Protein AF-A0A7S3RR92-F1 (afdb_monomer)

pLDDT: mean 84.5, std 15.04, range [37.88, 98.0]

Solvent-accessible surface area (backbone atoms only — not comparable to full-atom values): 9569 Å² total; per-residue (Å²): 112,43,73,60,52,32,57,50,54,68,70,67,70,62,83,61,43,82,46,79,40,76,13,36,37,54,65,56,12,38,68,83,24,87,91,43,34,74,70,9,68,51,25,40,49,51,52,23,51,37,72,53,46,38,34,27,42,37,37,27,38,14,56,34,54,55,24,48,44,58,60,69,51,47,51,51,36,53,48,51,37,45,77,70,68,27,52,74,45,77,43,75,42,66,87,46,46,68,59,36,62,72,70,30,67,92,51,60,70,84,35,47,63,36,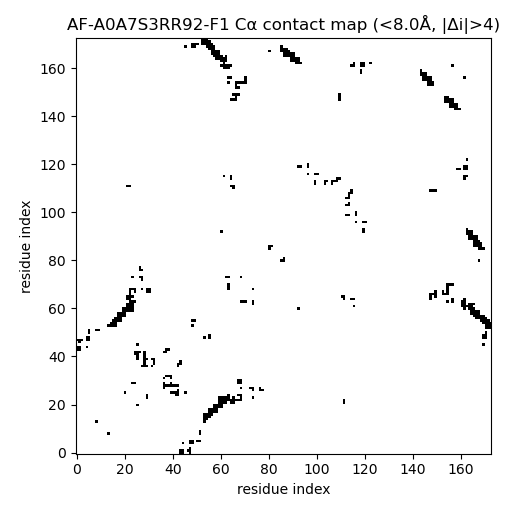47,31,42,52,30,41,54,61,71,68,48,75,83,73,77,82,74,92,72,86,81,90,83,75,86,76,76,54,91,62,46,41,79,36,74,40,98,93,33,79,26,70,35,51,38,76,38,27,33,26,24,41,35,30,56,60,29,69,106

Organism: Emiliania huxleyi (NCBI:txid2903)

Mean predicted aligned error: 7.35 Å

InterPro domains:
  IPR010581 Protein of unknown function DUF1152 [PF06626] (6-93)

Sequence (173 aa):
VFARVTSSLARLRVDAILAVDLGGDSLTGGVDFASDPECGRDRQVLHALRASRIPCTHLVLGPGCDGESAVGAMRAAVRHVDESGALLGVVPLAPLLEPLCRHSAPLAPNRTPNIIKSALERAAAPPEAADEGDGEGSGAARPDLCTINRHGNTAHVPWSWLTVALAIKLSDA

Foldseek 3Di:
DQVVLLVVVVVVPDQEEEAEAQACCLLQLFQPCPPDSCPRPSVSVLVSRLVSQRWYKYKYALHRLLVRDAPVSSVVSVVVLVVVVFFPDKAFCLVCLVVLVVPCVVPDCLDRSNLLNVLSVVVPDDPPPDDPDDDDDDDDPPPQWDWHDPPNGTYTHGSVSSRIMTIGTSYHD

Radius of gyration: 18.1 Å; Cα contacts (8 Å, |Δi|>4): 291; chains: 1; bounding box: 39×37×65 Å

Structure (mmCIF, N/CA/C/O backbone):
data_AF-A0A7S3RR92-F1
#
_entry.id   AF-A0A7S3RR92-F1
#
loop_
_atom_site.group_PDB
_atom_site.id
_atom_site.type_symbol
_atom_site.label_atom_id
_atom_site.label_alt_id
_atom_site.label_comp_id
_atom_site.label_asym_id
_atom_site.label_entity_id
_atom_site.label_seq_id
_atom_site.pdbx_PDB_ins_code
_atom_site.Cartn_x
_atom_site.Cartn_y
_atom_site.Cartn_z
_atom_site.occupancy
_atom_site.B_iso_or_equiv
_atom_site.auth_seq_id
_atom_site.auth_comp_id
_atom_site.auth_asym_id
_atom_site.auth_atom_id
_atom_site.pdbx_PDB_model_num
ATOM 1 N N . VAL A 1 1 ? -1.891 -15.588 17.416 1.00 61.81 1 VAL A N 1
ATOM 2 C CA . VAL A 1 1 ? -1.284 -14.241 17.252 1.00 61.81 1 VAL A CA 1
ATOM 3 C C . VAL A 1 1 ? -2.197 -13.157 17.809 1.00 61.81 1 VAL A C 1
ATOM 5 O O . VAL A 1 1 ? -1.792 -12.471 18.739 1.00 61.81 1 VAL A O 1
ATOM 8 N N . PHE A 1 2 ? -3.443 -13.102 17.336 1.00 65.88 2 PHE A N 1
ATOM 9 C CA . PHE A 1 2 ? -4.496 -12.159 17.731 1.00 65.88 2 PHE A CA 1
ATOM 10 C C . PHE A 1 2 ? -4.518 -11.750 19.220 1.00 65.88 2 PHE A C 1
ATOM 12 O O . PHE A 1 2 ? -4.173 -10.619 19.545 1.00 65.88 2 PHE A O 1
ATOM 19 N N . ALA A 1 3 ? -4.796 -12.681 20.143 1.00 68.62 3 ALA A N 1
ATOM 20 C CA . ALA A 1 3 ? -4.909 -12.371 21.576 1.00 68.62 3 ALA A CA 1
ATOM 21 C C . ALA A 1 3 ? -3.634 -11.757 22.193 1.00 68.62 3 ALA A C 1
ATOM 23 O O . ALA A 1 3 ? -3.712 -10.940 23.110 1.00 68.62 3 ALA A O 1
ATOM 24 N N . ARG A 1 4 ? -2.448 -12.124 21.683 1.00 72.69 4 ARG A N 1
ATOM 25 C CA . ARG A 1 4 ? -1.170 -11.582 22.168 1.00 72.69 4 ARG A CA 1
ATOM 26 C C . ARG A 1 4 ? -0.953 -10.148 21.689 1.00 72.69 4 ARG A C 1
ATOM 28 O O . ARG A 1 4 ? -0.525 -9.320 22.482 1.00 72.69 4 ARG A O 1
ATOM 35 N N . VAL A 1 5 ? 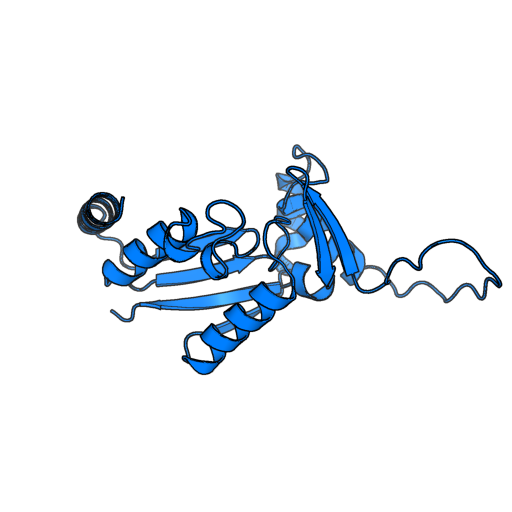-1.276 -9.850 20.428 1.00 75.88 5 VAL A N 1
ATOM 36 C CA . VAL A 1 5 ? -1.157 -8.494 19.863 1.00 75.88 5 VAL A CA 1
ATOM 37 C C . VAL A 1 5 ? -2.110 -7.539 20.578 1.00 75.88 5 VAL A C 1
ATOM 39 O O . VAL A 1 5 ? -1.665 -6.520 21.099 1.00 75.88 5 VAL A O 1
ATOM 42 N N . THR A 1 6 ? -3.386 -7.908 20.713 1.00 76.69 6 THR A N 1
ATOM 43 C CA . THR A 1 6 ? -4.386 -7.083 21.406 1.00 76.69 6 THR A CA 1
ATOM 44 C C . THR A 1 6 ? -4.005 -6.832 22.869 1.00 76.69 6 THR A C 1
ATOM 46 O O . THR A 1 6 ? -4.070 -5.696 23.336 1.00 76.69 6 THR A O 1
ATOM 49 N N . SER A 1 7 ? -3.525 -7.857 23.588 1.00 77.19 7 SER A N 1
ATOM 50 C CA . SER A 1 7 ? -3.062 -7.690 24.973 1.00 77.19 7 SER A CA 1
ATOM 51 C C . SER A 1 7 ? -1.840 -6.775 25.093 1.00 77.19 7 SER A C 1
ATOM 53 O O . SER A 1 7 ? -1.724 -6.074 26.098 1.00 77.19 7 SER A O 1
ATOM 55 N N . SER A 1 8 ? -0.915 -6.803 24.133 1.00 83.06 8 SER A N 1
ATOM 56 C CA . SER A 1 8 ? 0.252 -5.916 24.135 1.00 83.06 8 SER A CA 1
ATOM 57 C C . SER A 1 8 ? -0.150 -4.470 23.858 1.00 83.06 8 SER A C 1
ATOM 59 O O . SER A 1 8 ? 0.259 -3.579 24.597 1.00 83.06 8 SER A O 1
ATOM 61 N N . LEU A 1 9 ? -1.006 -4.238 22.859 1.00 81.94 9 LEU A N 1
ATOM 62 C CA . LEU A 1 9 ? -1.498 -2.900 22.513 1.00 81.94 9 LEU A CA 1
ATOM 63 C C . LEU A 1 9 ? -2.245 -2.243 23.680 1.00 81.94 9 LEU A C 1
ATOM 65 O O . LEU A 1 9 ? -1.974 -1.091 24.009 1.00 81.94 9 LEU A O 1
ATOM 69 N N . ALA A 1 10 ? -3.089 -3.004 24.385 1.00 80.44 10 ALA A N 1
ATOM 70 C CA . ALA A 1 10 ? -3.795 -2.519 25.572 1.00 80.44 10 ALA A CA 1
ATOM 71 C C . ALA A 1 10 ? -2.848 -2.024 26.685 1.00 80.44 10 ALA A C 1
ATOM 73 O O . ALA A 1 10 ? -3.195 -1.126 27.451 1.00 80.44 10 ALA A O 1
ATOM 74 N N . ARG A 1 11 ? -1.637 -2.588 26.784 1.00 86.50 11 ARG A N 1
ATOM 75 C CA . ARG A 1 11 ? -0.629 -2.173 27.775 1.00 86.50 11 ARG A CA 1
ATOM 76 C C . ARG A 1 11 ? 0.142 -0.928 27.359 1.00 86.50 11 ARG A C 1
ATOM 78 O O . ARG A 1 11 ? 0.585 -0.195 28.237 1.00 86.50 11 ARG A O 1
ATOM 85 N N . LEU A 1 12 ? 0.304 -0.701 26.056 1.00 85.75 12 LEU A N 1
ATOM 86 C CA . LEU A 1 12 ? 1.038 0.452 25.533 1.00 85.75 12 LEU A CA 1
ATOM 87 C C . LEU A 1 12 ? 0.270 1.766 25.705 1.00 85.75 12 LEU A C 1
ATOM 89 O O . LEU A 1 12 ? 0.907 2.813 25.729 1.00 85.75 12 LEU A O 1
ATOM 93 N N . ARG A 1 13 ? -1.063 1.709 25.868 1.00 84.44 13 ARG A N 1
ATOM 94 C CA . ARG A 1 13 ? -1.931 2.889 26.058 1.00 84.44 13 ARG A CA 1
ATOM 95 C C . ARG A 1 13 ? -1.702 3.960 24.984 1.00 84.44 13 ARG A C 1
ATOM 97 O O . ARG A 1 13 ? -1.569 5.136 25.296 1.00 84.44 13 ARG A O 1
ATOM 104 N N . VAL A 1 14 ? -1.603 3.527 23.731 1.00 88.25 14 VAL A N 1
ATOM 105 C CA . VAL A 1 14 ? -1.454 4.431 22.586 1.00 88.25 14 VAL A CA 1
ATOM 106 C C . VAL A 1 14 ? -2.808 5.005 22.182 1.00 88.25 14 VAL A C 1
ATOM 108 O O . VAL A 1 14 ? -3.813 4.296 22.219 1.00 88.25 14 VAL A O 1
ATOM 111 N N . ASP A 1 15 ? -2.818 6.269 21.765 1.00 90.69 15 ASP A N 1
ATOM 112 C CA . ASP A 1 15 ? -4.039 6.965 21.338 1.00 90.69 15 ASP A CA 1
ATOM 113 C C . ASP A 1 15 ? -4.464 6.594 19.910 1.00 90.69 15 ASP A C 1
ATOM 115 O O . ASP A 1 15 ? -5.642 6.662 19.568 1.00 90.69 15 ASP A O 1
ATOM 119 N N . ALA A 1 16 ? -3.505 6.205 19.065 1.00 92.31 16 ALA A N 1
ATOM 120 C CA . ALA A 1 16 ? -3.740 5.833 17.676 1.00 92.31 16 ALA A CA 1
ATOM 121 C C . ALA A 1 16 ? -2.645 4.898 17.145 1.00 92.31 16 ALA A C 1
ATOM 123 O O . ALA A 1 16 ? -1.520 4.871 17.652 1.00 92.31 16 ALA A O 1
ATOM 124 N N . ILE A 1 17 ? -2.969 4.155 16.085 1.00 92.75 17 ILE A N 1
ATOM 125 C CA . ILE A 1 17 ? -2.045 3.278 15.364 1.00 92.75 17 ILE A CA 1
ATOM 126 C C . ILE A 1 17 ? -2.021 3.672 13.889 1.00 92.75 17 ILE A C 1
ATOM 128 O O . ILE A 1 17 ? -3.058 3.696 13.224 1.00 92.75 17 ILE A O 1
ATOM 132 N N . LEU A 1 18 ? -0.817 3.901 13.365 1.00 94.25 18 LEU A N 1
ATOM 133 C CA . LEU A 1 18 ? -0.563 3.963 11.932 1.00 94.25 18 LEU A CA 1
ATOM 134 C C . LEU A 1 18 ? 0.087 2.648 11.494 1.00 94.25 18 LEU A C 1
ATOM 136 O O . LEU A 1 18 ? 1.254 2.402 11.795 1.00 94.25 18 LEU A O 1
ATOM 140 N N . ALA A 1 19 ? -0.675 1.797 10.814 1.00 94.50 19 ALA A N 1
ATOM 141 C CA . ALA A 1 19 ? -0.158 0.575 10.214 1.00 94.50 19 ALA A CA 1
ATOM 142 C C . ALA A 1 19 ? 0.329 0.883 8.796 1.00 94.50 19 ALA A C 1
ATOM 144 O O . ALA A 1 19 ? -0.399 1.501 8.023 1.00 94.50 19 ALA A O 1
ATOM 145 N N . VAL A 1 20 ? 1.549 0.472 8.459 1.00 94.19 20 VAL A N 1
ATOM 146 C CA . VAL A 1 20 ? 2.144 0.701 7.137 1.00 94.19 20 VAL A CA 1
ATOM 147 C C . VAL A 1 20 ? 2.448 -0.647 6.504 1.00 94.19 20 VAL A C 1
ATOM 149 O O . VAL A 1 20 ? 3.226 -1.423 7.054 1.00 94.19 20 VAL A O 1
ATOM 152 N N . ASP A 1 21 ? 1.839 -0.886 5.352 1.00 94.69 21 ASP A N 1
ATOM 153 C CA . ASP A 1 21 ? 1.994 -2.070 4.516 1.00 94.69 21 ASP A CA 1
ATOM 154 C C . ASP A 1 21 ? 2.655 -1.662 3.192 1.00 94.69 21 ASP A C 1
ATOM 156 O O . ASP A 1 21 ? 2.362 -0.616 2.605 1.00 94.69 21 ASP A O 1
ATOM 160 N N . LEU A 1 22 ? 3.596 -2.488 2.751 1.00 92.44 22 LEU A N 1
ATOM 161 C CA . LEU A 1 22 ? 4.364 -2.332 1.532 1.00 92.44 22 LEU A CA 1
ATOM 162 C C . LEU A 1 22 ? 3.925 -3.387 0.512 1.00 92.44 22 LEU A C 1
ATOM 164 O O . LEU A 1 22 ? 4.513 -4.463 0.462 1.00 92.44 22 LEU A O 1
ATOM 168 N N . GLY A 1 23 ? 2.974 -3.038 -0.355 1.00 92.50 23 GLY A N 1
ATOM 169 C CA . GLY A 1 23 ? 2.485 -3.928 -1.412 1.00 92.50 23 GLY A CA 1
ATOM 170 C C . GLY A 1 23 ? 1.035 -4.368 -1.249 1.00 92.50 23 GLY A C 1
ATOM 171 O O . GLY A 1 23 ? 0.356 -4.528 -2.262 1.00 92.50 23 GLY A O 1
ATOM 172 N N . GLY A 1 24 ? 0.486 -4.411 -0.037 1.00 93.12 24 GLY A N 1
ATOM 173 C CA . GLY A 1 24 ? -0.948 -4.637 0.150 1.00 93.12 24 GLY A CA 1
ATOM 174 C C . GLY A 1 24 ? -1.349 -6.101 0.279 1.00 93.12 24 GLY A C 1
ATOM 175 O O . GLY A 1 24 ? -2.517 -6.428 0.050 1.00 93.12 24 GLY A O 1
ATOM 176 N N . ASP A 1 25 ? -0.422 -6.987 0.628 1.00 90.69 25 ASP A N 1
ATOM 177 C CA . ASP A 1 25 ? -0.724 -8.377 0.971 1.00 90.69 25 ASP A CA 1
ATOM 178 C C . ASP A 1 25 ? -1.696 -8.478 2.160 1.00 90.69 25 ASP A C 1
ATOM 180 O O . ASP A 1 25 ? -2.537 -9.376 2.199 1.00 90.69 25 ASP A O 1
ATOM 184 N N . SER A 1 26 ? -1.715 -7.498 3.066 1.00 92.69 26 SER A N 1
ATOM 185 C CA . SER A 1 26 ? -2.724 -7.413 4.125 1.00 92.69 26 SER A CA 1
ATOM 186 C C . SER A 1 26 ? -4.157 -7.217 3.595 1.00 92.69 26 SER A C 1
ATOM 188 O O . SER A 1 26 ? -5.120 -7.513 4.306 1.00 92.69 26 SER A O 1
ATOM 190 N N . LEU A 1 27 ? -4.332 -6.755 2.349 1.00 92.31 27 LEU A N 1
ATOM 191 C CA . LEU A 1 27 ? -5.642 -6.616 1.700 1.00 92.31 27 LEU A CA 1
ATOM 192 C C . LEU A 1 27 ? -6.053 -7.873 0.930 1.00 92.31 27 LEU A C 1
ATOM 194 O O . LEU A 1 27 ? -7.244 -8.184 0.838 1.00 92.31 27 LEU A O 1
ATOM 198 N N . THR A 1 28 ? -5.090 -8.597 0.363 1.00 90.50 28 THR A N 1
ATOM 199 C CA . THR A 1 28 ? -5.338 -9.724 -0.553 1.00 90.50 28 THR A CA 1
ATOM 200 C C . THR A 1 28 ? -5.108 -11.091 0.092 1.00 90.50 28 THR A C 1
ATOM 202 O O . THR A 1 28 ? -5.686 -12.070 -0.364 1.00 90.50 28 THR A O 1
ATOM 205 N N . GLY A 1 29 ? -4.340 -11.152 1.182 1.00 84.44 29 GLY A N 1
ATOM 206 C CA . GLY A 1 29 ? -3.822 -12.371 1.812 1.00 84.44 29 GLY A CA 1
ATOM 207 C C . GLY A 1 29 ? -2.466 -12.846 1.275 1.00 84.44 29 GLY A C 1
ATOM 208 O O . GLY A 1 29 ? -1.953 -13.844 1.781 1.00 84.44 29 GLY A O 1
ATOM 209 N N . GLY A 1 30 ? -1.888 -12.147 0.289 1.00 83.38 30 GLY A N 1
ATOM 210 C CA . GLY A 1 30 ? -0.598 -12.494 -0.314 1.00 83.38 30 GLY A CA 1
ATOM 211 C C . GLY A 1 30 ? -0.573 -13.888 -0.955 1.00 83.38 30 GLY A C 1
ATOM 212 O O . GLY A 1 30 ? -1.605 -14.430 -1.359 1.00 83.38 30 GLY A O 1
ATOM 213 N N . VAL A 1 31 ? 0.621 -14.482 -1.038 1.00 74.94 31 VAL A N 1
ATOM 214 C CA . VAL A 1 31 ? 0.837 -15.840 -1.585 1.00 74.94 31 VAL A CA 1
ATOM 215 C C . VAL A 1 31 ? 0.962 -16.929 -0.515 1.00 74.94 31 VAL A C 1
ATOM 217 O O . VAL A 1 31 ? 0.973 -18.114 -0.848 1.00 74.94 31 VAL A O 1
ATOM 220 N N . ASP A 1 32 ? 1.036 -16.547 0.761 1.00 64.69 32 ASP A N 1
ATOM 221 C CA . ASP A 1 32 ? 1.377 -17.450 1.867 1.00 64.69 32 ASP A CA 1
ATOM 222 C C . ASP A 1 32 ? 0.313 -18.530 2.138 1.00 64.69 32 ASP A C 1
ATOM 224 O O . ASP A 1 32 ? 0.648 -19.617 2.611 1.00 64.69 32 ASP A O 1
ATOM 228 N N . PHE A 1 33 ? -0.966 -18.269 1.828 1.00 64.81 33 PHE A N 1
ATOM 229 C CA . PHE A 1 33 ? -2.070 -19.206 2.080 1.00 64.81 33 PHE A CA 1
ATOM 230 C C . PHE A 1 33 ? -3.086 -19.237 0.934 1.00 64.81 33 PHE A C 1
ATOM 232 O O . PHE A 1 33 ? -4.207 -18.746 1.050 1.00 64.81 33 PHE A O 1
ATOM 239 N N . ALA A 1 34 ? -2.716 -19.888 -0.171 1.00 64.19 34 ALA A N 1
ATOM 240 C CA . ALA A 1 34 ? -3.579 -20.014 -1.351 1.00 64.19 34 ALA A CA 1
ATOM 241 C C . ALA A 1 34 ? -4.956 -20.654 -1.065 1.00 64.19 34 ALA A C 1
ATOM 243 O O . ALA A 1 34 ? -5.919 -20.372 -1.775 1.00 64.19 34 ALA A O 1
ATOM 244 N N . SER A 1 35 ? -5.063 -21.512 -0.041 1.00 70.44 35 SER A N 1
ATOM 245 C CA . SER A 1 35 ? -6.322 -22.166 0.344 1.00 70.44 35 SER A CA 1
ATOM 246 C C . SER A 1 35 ? -7.207 -21.330 1.270 1.00 70.44 35 SER A C 1
ATOM 248 O O . SER A 1 35 ? -8.409 -21.569 1.316 1.00 70.44 35 SER A O 1
ATOM 250 N N . ASP A 1 36 ? -6.624 -20.398 2.028 1.00 75.31 36 ASP A N 1
ATOM 251 C CA . ASP A 1 36 ? -7.358 -19.507 2.929 1.00 75.31 36 ASP A CA 1
ATOM 252 C C . ASP A 1 36 ? -6.580 -18.195 3.134 1.00 75.31 36 ASP A C 1
ATOM 254 O O . ASP A 1 36 ? -5.739 -18.102 4.035 1.00 75.31 36 ASP A O 1
ATOM 258 N N . PRO A 1 37 ? -6.860 -17.166 2.318 1.00 74.00 37 PRO A N 1
ATOM 259 C CA . PRO A 1 37 ? -6.218 -15.864 2.432 1.00 74.00 37 PRO A CA 1
ATOM 260 C C . PRO A 1 37 ? -6.322 -15.242 3.830 1.00 74.00 37 PRO A C 1
ATOM 262 O O . PRO A 1 37 ? -5.410 -14.519 4.227 1.00 74.00 37 PRO A O 1
ATOM 265 N N . GLU A 1 38 ? -7.374 -15.541 4.609 1.00 77.56 38 GLU A N 1
ATOM 266 C CA . GLU A 1 38 ? -7.564 -15.020 5.976 1.00 77.56 38 GLU A CA 1
ATOM 267 C C . GLU A 1 38 ? -6.511 -15.536 6.964 1.00 77.56 38 GLU A C 1
ATOM 269 O O . GLU A 1 38 ? -6.272 -14.925 8.011 1.00 77.56 38 GLU A O 1
ATOM 274 N N . CYS A 1 39 ? -5.824 -16.623 6.612 1.00 76.94 39 CYS A N 1
ATOM 275 C CA . CYS A 1 39 ? -4.712 -17.159 7.380 1.00 76.94 39 CYS A CA 1
ATOM 276 C C . CYS A 1 39 ? -3.376 -16.447 7.101 1.00 76.94 39 CYS A C 1
ATOM 278 O O . CYS A 1 39 ? -2.432 -16.657 7.869 1.00 76.94 39 CYS A O 1
ATOM 280 N N . GLY A 1 40 ? -3.302 -15.568 6.091 1.00 81.38 40 GLY A N 1
ATOM 281 C CA . GLY A 1 40 ? -2.151 -14.701 5.827 1.00 81.38 40 GLY A CA 1
ATOM 282 C C . GLY A 1 40 ? -1.740 -13.911 7.068 1.00 81.38 40 GLY A C 1
ATOM 283 O O . GLY A 1 40 ? -2.584 -13.357 7.779 1.00 81.38 40 GLY A O 1
ATOM 284 N N . ARG A 1 41 ? -0.433 -13.863 7.358 1.00 84.00 41 ARG A N 1
ATOM 285 C CA . ARG A 1 41 ? 0.089 -13.213 8.573 1.00 84.00 41 ARG A CA 1
ATOM 286 C C . ARG A 1 41 ? -0.382 -11.764 8.676 1.00 84.00 41 ARG A C 1
ATOM 288 O O . ARG A 1 41 ? -0.823 -11.341 9.745 1.00 84.00 41 ARG A O 1
ATOM 295 N N . ASP A 1 42 ? -0.333 -11.051 7.566 1.00 88.81 42 ASP A N 1
ATOM 296 C CA . ASP A 1 42 ? -0.599 -9.622 7.507 1.00 88.81 42 ASP A CA 1
ATOM 297 C C . ASP A 1 42 ? -2.096 -9.342 7.696 1.00 88.81 42 ASP A C 1
ATOM 299 O O . ASP A 1 42 ? -2.468 -8.464 8.477 1.00 88.81 42 ASP A O 1
ATOM 303 N N . ARG A 1 43 ? -2.972 -10.210 7.166 1.00 88.81 43 ARG A N 1
ATOM 304 C CA . ARG A 1 43 ? -4.409 -10.203 7.498 1.00 88.81 43 ARG A CA 1
ATOM 305 C C . ARG A 1 43 ? -4.672 -10.503 8.970 1.00 88.81 43 ARG A C 1
ATOM 307 O O . ARG A 1 43 ? -5.483 -9.820 9.592 1.00 88.81 43 ARG A O 1
ATOM 314 N N . GLN A 1 44 ? -3.984 -11.478 9.568 1.00 87.00 44 GLN A N 1
ATOM 315 C CA . GLN A 1 44 ? -4.150 -11.778 10.997 1.00 87.00 44 GLN A CA 1
ATOM 316 C C . GLN A 1 44 ? -3.741 -10.599 11.890 1.00 87.00 44 GLN A C 1
ATOM 318 O O . GLN A 1 44 ? -4.381 -10.354 12.918 1.00 87.00 44 GLN A O 1
ATOM 323 N N . VAL A 1 45 ? -2.683 -9.870 11.519 1.00 88.62 45 VAL A N 1
ATOM 324 C CA . VAL A 1 45 ? -2.283 -8.632 12.203 1.00 88.62 45 VAL A CA 1
ATOM 325 C C . VAL A 1 45 ? -3.355 -7.563 12.016 1.00 88.62 45 VAL A C 1
ATOM 327 O O . VAL A 1 45 ? -3.790 -6.982 13.009 1.00 88.62 45 VAL A O 1
ATOM 330 N N . LEU A 1 46 ? -3.849 -7.360 10.791 1.00 89.69 46 LEU A N 1
ATOM 331 C CA . LEU A 1 46 ? -4.918 -6.406 10.493 1.00 89.69 46 LEU A CA 1
ATOM 332 C C . LEU A 1 46 ? -6.180 -6.681 11.324 1.00 89.69 46 LEU A C 1
ATOM 334 O O . LEU A 1 46 ? -6.750 -5.767 11.919 1.00 89.69 46 LEU A O 1
ATOM 338 N N . HIS A 1 47 ? -6.581 -7.948 11.446 1.00 88.69 47 HIS A N 1
ATOM 339 C CA . HIS A 1 47 ? -7.696 -8.365 12.300 1.00 88.69 47 HIS A CA 1
ATOM 340 C C . HIS A 1 47 ? -7.446 -8.040 13.772 1.00 88.69 47 HIS A C 1
ATOM 342 O O . HIS A 1 47 ? -8.339 -7.535 14.453 1.00 88.69 47 HIS A O 1
ATOM 348 N N . ALA A 1 48 ? -6.232 -8.282 14.272 1.00 87.69 48 ALA A N 1
ATOM 349 C CA . ALA A 1 48 ? -5.875 -7.950 15.649 1.00 87.69 48 ALA A CA 1
ATOM 350 C C . ALA A 1 48 ? -5.906 -6.436 15.914 1.00 87.69 48 ALA A C 1
ATOM 352 O O . ALA A 1 48 ? -6.347 -6.015 16.987 1.00 87.69 48 ALA A O 1
ATOM 353 N N . LEU A 1 49 ? -5.478 -5.627 14.938 1.00 89.88 49 LEU A N 1
ATOM 354 C CA . LEU A 1 49 ? -5.556 -4.167 14.993 1.00 89.88 49 LEU A CA 1
ATOM 355 C C . LEU A 1 49 ? -7.010 -3.693 15.028 1.00 89.88 49 LEU A C 1
ATOM 357 O O . LEU A 1 49 ? -7.369 -2.939 15.931 1.00 89.88 49 LEU A O 1
ATOM 361 N N . ARG A 1 50 ? -7.872 -4.211 14.143 1.00 88.44 50 ARG A N 1
ATOM 362 C CA . ARG A 1 50 ? -9.318 -3.918 14.146 1.00 88.44 50 ARG A CA 1
ATOM 363 C C . ARG A 1 50 ? -9.965 -4.224 15.495 1.00 88.44 50 ARG A C 1
ATOM 365 O O . ARG A 1 50 ? -10.738 -3.431 16.022 1.00 88.44 50 ARG A O 1
ATOM 372 N N . ALA A 1 51 ? -9.616 -5.362 16.087 1.00 87.31 51 ALA A N 1
ATOM 373 C CA . ALA A 1 51 ? -10.170 -5.791 17.365 1.00 87.31 51 ALA A CA 1
ATOM 374 C C . ALA A 1 51 ? -9.632 -5.024 18.581 1.00 87.31 51 ALA A C 1
ATOM 376 O O . ALA A 1 51 ? -10.211 -5.122 19.663 1.00 87.31 51 ALA A O 1
ATOM 377 N N . SER A 1 52 ? -8.537 -4.272 18.430 1.00 86.00 52 SER A N 1
ATOM 378 C CA . SER A 1 52 ? -7.941 -3.507 19.529 1.00 86.00 52 SER A CA 1
ATOM 379 C C . SER A 1 52 ? -8.805 -2.334 19.999 1.00 86.00 52 SER A C 1
ATOM 381 O O . SER A 1 52 ? -8.618 -1.883 21.126 1.00 86.00 52 SER A O 1
ATOM 383 N N . ARG A 1 53 ? -9.746 -1.863 19.162 1.00 81.88 53 ARG A N 1
ATOM 384 C CA . ARG A 1 53 ? -10.564 -0.651 19.384 1.00 81.88 53 ARG A CA 1
ATOM 385 C C . ARG A 1 53 ? -9.750 0.628 19.603 1.00 81.88 53 ARG A C 1
ATOM 387 O O . ARG A 1 53 ? -10.270 1.623 20.088 1.00 81.88 53 ARG A O 1
ATOM 394 N N . ILE A 1 54 ? -8.470 0.606 19.248 1.00 89.25 54 ILE A N 1
ATOM 395 C CA . ILE A 1 54 ? -7.654 1.810 19.149 1.00 89.25 54 ILE A CA 1
ATOM 396 C C . ILE A 1 54 ? -7.902 2.388 17.750 1.00 89.25 54 ILE A C 1
ATOM 398 O O . ILE A 1 54 ? -7.928 1.604 16.793 1.00 89.25 54 ILE A O 1
ATOM 402 N N . PRO A 1 55 ? -8.079 3.713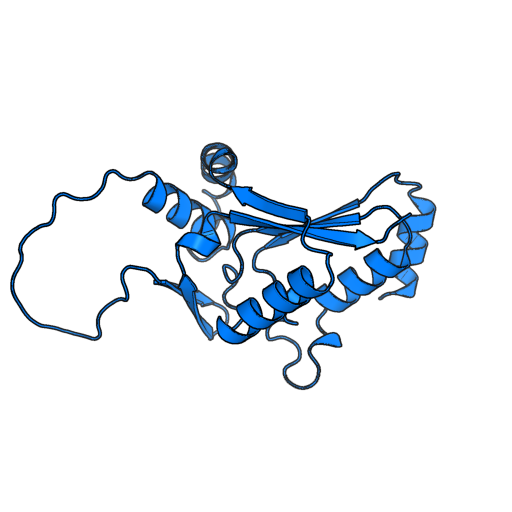 17.592 1.00 92.19 55 PRO A N 1
ATOM 403 C CA . PRO A 1 55 ? -8.126 4.351 16.282 1.00 92.19 55 PRO A CA 1
ATOM 404 C C . PRO A 1 55 ? -6.969 3.882 15.405 1.00 92.19 55 PRO A C 1
ATOM 406 O O . PRO A 1 55 ? -5.801 4.031 15.775 1.00 92.19 55 PRO A O 1
ATOM 409 N N . CYS A 1 56 ? -7.282 3.293 14.252 1.00 94.75 56 CYS A N 1
ATOM 410 C CA . CYS A 1 56 ? -6.257 2.730 13.388 1.00 94.75 56 CYS A CA 1
ATOM 411 C C . CYS A 1 56 ? -6.457 3.119 11.925 1.00 94.75 56 CYS A C 1
ATOM 413 O O . CYS A 1 56 ? -7.480 2.805 11.306 1.00 94.75 56 CYS A O 1
ATOM 415 N N . THR A 1 57 ? -5.425 3.766 11.384 1.00 95.88 57 THR A N 1
ATOM 416 C CA . THR A 1 57 ? -5.283 4.056 9.960 1.00 95.88 57 THR A CA 1
ATOM 417 C C . THR A 1 57 ? -4.245 3.117 9.377 1.00 95.88 57 THR A C 1
ATOM 419 O O . THR A 1 57 ? -3.144 2.970 9.908 1.00 95.88 57 THR A O 1
ATOM 422 N N . HIS A 1 58 ? -4.593 2.499 8.263 1.00 96.94 58 HIS A N 1
ATOM 423 C CA . HIS A 1 58 ? -3.746 1.594 7.520 1.00 96.94 58 HIS A CA 1
ATOM 424 C C . HIS A 1 58 ? -3.364 2.223 6.183 1.00 96.94 58 HIS A C 1
ATOM 426 O O . HIS A 1 58 ? -4.232 2.614 5.404 1.00 96.94 58 HIS A O 1
ATOM 432 N N . LEU A 1 59 ? -2.062 2.359 5.950 1.00 97.12 59 LEU A N 1
ATOM 433 C CA . LEU A 1 59 ? -1.488 2.877 4.719 1.00 97.12 59 LEU A CA 1
ATOM 434 C C . LEU A 1 59 ? -0.885 1.727 3.923 1.00 97.12 59 LEU A C 1
ATOM 436 O O . LEU A 1 59 ? 0.107 1.145 4.353 1.00 97.12 59 LEU A O 1
ATOM 440 N N . VAL A 1 60 ? -1.442 1.455 2.747 1.00 97.44 60 VAL A N 1
ATOM 441 C CA . VAL A 1 60 ? -0.854 0.514 1.785 1.00 97.44 60 VAL A CA 1
ATOM 442 C C . VAL A 1 60 ? -0.089 1.304 0.742 1.00 97.44 60 VAL A C 1
ATOM 444 O O . VAL A 1 60 ? -0.698 1.992 -0.075 1.00 97.44 60 VAL A O 1
ATOM 447 N N . LEU A 1 61 ? 1.237 1.230 0.772 1.00 96.62 61 LEU A N 1
ATOM 448 C CA . LEU A 1 61 ? 2.121 1.957 -0.133 1.00 96.62 61 LEU A CA 1
ATOM 449 C C . LEU A 1 61 ? 2.396 1.115 -1.376 1.00 96.62 61 LEU A C 1
ATOM 451 O O . LEU A 1 61 ? 2.798 -0.043 -1.270 1.00 96.62 61 LEU A O 1
ATOM 455 N N . GLY A 1 62 ? 2.214 1.721 -2.550 1.00 96.44 62 GLY A N 1
ATOM 456 C CA . GLY A 1 62 ? 2.462 1.087 -3.839 1.00 96.44 62 GLY A CA 1
ATOM 457 C C . GLY A 1 62 ? 1.732 -0.251 -4.005 1.00 96.44 62 GLY A C 1
ATOM 458 O O . GLY A 1 62 ? 2.404 -1.275 -4.072 1.00 96.44 62 GLY A O 1
ATOM 459 N N . PRO A 1 63 ? 0.389 -0.301 -4.061 1.00 96.56 63 PRO A N 1
ATOM 460 C CA . PRO A 1 63 ? -0.346 -1.564 -4.151 1.00 96.56 63 PRO A CA 1
ATOM 461 C C . PRO A 1 63 ? 0.197 -2.500 -5.248 1.00 96.56 63 PRO A C 1
ATOM 463 O O . PRO A 1 63 ? 0.280 -2.127 -6.417 1.00 96.56 63 PRO A O 1
ATOM 466 N N . GLY A 1 64 ? 0.577 -3.718 -4.861 1.00 93.88 64 GLY A N 1
ATOM 467 C CA . GLY A 1 64 ? 1.193 -4.762 -5.684 1.00 93.88 64 GLY A CA 1
ATOM 468 C C . GLY A 1 64 ? 2.725 -4.719 -5.781 1.00 93.88 64 GLY A C 1
ATOM 469 O O . GLY A 1 64 ? 3.308 -5.595 -6.416 1.00 93.88 64 GLY A O 1
ATOM 470 N N . CYS A 1 65 ? 3.402 -3.729 -5.190 1.00 93.44 65 CYS A N 1
ATOM 471 C CA . CYS A 1 65 ? 4.851 -3.536 -5.344 1.00 93.44 65 CYS A CA 1
ATOM 472 C C . CYS A 1 65 ? 5.726 -4.647 -4.735 1.00 93.44 65 CYS A C 1
ATOM 474 O O . CYS A 1 65 ? 6.916 -4.731 -5.042 1.00 93.44 65 CYS A O 1
ATOM 476 N N . ASP A 1 66 ? 5.164 -5.489 -3.871 1.00 91.38 66 ASP A N 1
ATOM 477 C CA . ASP A 1 66 ? 5.821 -6.670 -3.318 1.00 91.38 66 ASP A CA 1
ATOM 478 C C . ASP A 1 66 ? 5.865 -7.848 -4.303 1.00 91.38 66 ASP A C 1
ATOM 480 O O . ASP A 1 66 ? 6.723 -8.712 -4.151 1.00 91.38 66 ASP A O 1
ATOM 484 N N . GLY A 1 67 ? 5.014 -7.851 -5.333 1.00 90.00 67 GLY A N 1
ATOM 485 C CA . GLY A 1 67 ? 4.874 -8.940 -6.296 1.00 90.00 67 GLY A CA 1
ATOM 486 C C . GLY A 1 67 ? 4.068 -10.140 -5.783 1.00 90.00 67 GLY A C 1
ATOM 487 O O . GLY A 1 67 ? 4.097 -11.194 -6.415 1.00 90.00 67 GLY A O 1
ATOM 488 N N . GLU A 1 68 ? 3.352 -10.000 -4.665 1.00 88.56 68 GLU A N 1
ATOM 489 C CA . GLU A 1 68 ? 2.661 -11.109 -3.983 1.00 88.56 68 GLU A CA 1
ATOM 490 C C . GLU A 1 68 ? 1.139 -11.078 -4.185 1.00 88.56 68 GLU A C 1
ATOM 492 O O . GLU A 1 68 ? 0.403 -11.917 -3.671 1.00 88.56 68 GLU A O 1
ATOM 497 N N . SER A 1 69 ? 0.652 -10.132 -4.990 1.00 87.50 69 SER A N 1
ATOM 498 C CA . SER A 1 69 ? -0.766 -9.972 -5.302 1.00 87.50 69 SER A CA 1
ATOM 499 C C . SER A 1 69 ? -1.012 -9.879 -6.803 1.00 87.50 69 SER A C 1
ATOM 501 O O . SER A 1 69 ? -0.460 -9.024 -7.497 1.00 87.50 69 SER A O 1
ATOM 503 N N . ALA A 1 70 ? -1.925 -10.707 -7.317 1.00 87.12 70 ALA A N 1
ATOM 504 C CA . ALA A 1 70 ? -2.432 -10.540 -8.674 1.00 87.12 70 ALA A CA 1
ATOM 505 C C . ALA A 1 70 ? -3.217 -9.220 -8.799 1.00 87.12 70 ALA A C 1
ATOM 507 O O . ALA A 1 70 ? -4.008 -8.871 -7.920 1.00 87.12 70 ALA A O 1
ATOM 508 N N . VAL A 1 71 ? -3.082 -8.522 -9.933 1.00 89.94 71 VAL A N 1
ATOM 509 C CA . VAL A 1 71 ? -3.773 -7.239 -10.187 1.00 89.94 71 VAL A CA 1
ATOM 510 C C . VAL A 1 71 ? -5.281 -7.344 -9.975 1.00 89.94 71 VAL A C 1
ATOM 512 O O . VAL A 1 71 ? -5.876 -6.460 -9.366 1.00 89.94 71 VAL A O 1
ATOM 515 N N . GLY A 1 72 ? -5.909 -8.423 -10.452 1.00 90.56 72 GLY A N 1
ATOM 516 C CA . GLY A 1 72 ? -7.348 -8.640 -10.282 1.00 90.56 72 GLY A CA 1
ATOM 517 C C . GLY A 1 72 ? -7.765 -8.743 -8.812 1.00 90.56 72 GLY A C 1
ATOM 518 O O . GLY A 1 72 ? -8.755 -8.126 -8.422 1.00 90.56 72 GLY A O 1
ATOM 519 N N . ALA A 1 73 ? -6.978 -9.451 -7.995 1.00 90.44 73 ALA A N 1
ATOM 520 C CA . ALA A 1 73 ? -7.218 -9.589 -6.560 1.00 90.44 73 ALA A CA 1
ATOM 521 C C . ALA A 1 73 ? -7.050 -8.248 -5.836 1.00 90.44 73 ALA A C 1
ATOM 523 O O . ALA A 1 73 ? -7.919 -7.863 -5.059 1.00 90.44 73 ALA A O 1
ATOM 524 N N . MET A 1 74 ? -5.999 -7.490 -6.166 1.00 94.50 74 MET A N 1
ATOM 525 C CA . MET A 1 74 ? -5.794 -6.150 -5.615 1.00 94.50 74 MET A CA 1
ATOM 526 C C . MET A 1 74 ? -6.949 -5.206 -5.982 1.00 94.50 74 MET A C 1
ATOM 528 O O . MET A 1 74 ? -7.500 -4.551 -5.104 1.00 94.50 74 MET A O 1
ATOM 532 N N . ARG A 1 75 ? -7.403 -5.181 -7.248 1.00 95.25 75 ARG A N 1
ATOM 533 C CA . ARG A 1 75 ? -8.574 -4.369 -7.646 1.00 95.25 75 ARG A CA 1
ATOM 534 C C . ARG A 1 75 ? -9.825 -4.745 -6.864 1.00 95.25 75 ARG A C 1
ATOM 536 O O . ARG A 1 75 ? -10.553 -3.857 -6.435 1.00 95.25 75 ARG A O 1
ATOM 543 N N . ALA A 1 76 ? -10.088 -6.042 -6.712 1.00 94.44 76 ALA A N 1
ATOM 544 C CA . ALA A 1 76 ? -11.242 -6.523 -5.965 1.00 94.44 76 ALA A CA 1
ATOM 545 C C . ALA A 1 76 ? -11.163 -6.114 -4.486 1.00 94.44 76 ALA A C 1
ATOM 547 O O . ALA A 1 76 ? -12.159 -5.648 -3.940 1.00 94.44 76 ALA A O 1
ATOM 548 N N . ALA A 1 77 ? -9.982 -6.220 -3.871 1.00 94.00 77 ALA A N 1
ATOM 549 C CA . ALA A 1 77 ? -9.762 -5.827 -2.484 1.00 94.00 77 ALA A CA 1
ATOM 550 C C . ALA A 1 77 ? -9.933 -4.314 -2.274 1.00 94.00 77 ALA A C 1
ATOM 552 O O . ALA A 1 77 ? -10.658 -3.902 -1.374 1.00 94.00 77 ALA A O 1
ATOM 553 N N . VAL A 1 78 ? -9.339 -3.480 -3.136 1.00 95.88 78 VAL A N 1
ATOM 554 C CA . VAL A 1 78 ? -9.492 -2.015 -3.062 1.00 95.88 78 VAL A CA 1
ATOM 555 C C . VAL A 1 78 ? -10.944 -1.600 -3.283 1.00 95.88 78 VAL A C 1
ATOM 557 O O . VAL A 1 78 ? -11.457 -0.778 -2.530 1.00 95.88 78 VAL A O 1
ATOM 560 N N . ARG A 1 79 ? -11.634 -2.206 -4.259 1.00 96.81 79 ARG A N 1
ATOM 561 C CA . ARG A 1 79 ? -13.061 -1.951 -4.489 1.00 96.81 79 ARG A CA 1
ATOM 562 C C . ARG A 1 79 ? -13.899 -2.318 -3.266 1.00 96.81 79 ARG A C 1
ATOM 564 O O . ARG A 1 79 ? -14.759 -1.544 -2.883 1.00 96.81 79 ARG A O 1
ATOM 571 N N . HIS A 1 80 ? -13.624 -3.454 -2.629 1.00 95.19 80 HIS A N 1
ATOM 572 C CA . HIS A 1 80 ? -14.331 -3.853 -1.414 1.00 95.19 80 HIS A CA 1
ATOM 573 C C . HIS A 1 80 ? -14.133 -2.851 -0.263 1.00 95.19 80 HIS A C 1
ATOM 575 O O . HIS A 1 80 ? -15.086 -2.531 0.441 1.00 95.19 80 HIS A O 1
ATOM 581 N N . VAL A 1 81 ? -12.912 -2.332 -0.089 1.00 95.25 81 VAL A N 1
ATOM 582 C CA . VAL A 1 81 ? -12.600 -1.302 0.919 1.00 95.25 81 VAL A CA 1
ATOM 583 C C . VAL A 1 81 ? -13.331 0.018 0.638 1.00 95.25 81 VAL A C 1
ATOM 585 O O . VAL A 1 81 ? -13.781 0.687 1.570 1.00 95.25 81 VAL A O 1
ATOM 588 N N . ASP A 1 82 ? -13.451 0.397 -0.633 1.00 96.56 82 ASP A N 1
ATOM 589 C CA . ASP A 1 82 ? -14.199 1.582 -1.063 1.00 96.56 82 ASP A CA 1
ATOM 590 C C . ASP A 1 82 ? -15.711 1.404 -0.841 1.00 96.56 82 ASP A C 1
ATOM 592 O O . ASP A 1 82 ? -16.349 2.211 -0.170 1.00 96.56 82 ASP A O 1
ATOM 596 N N . GLU A 1 83 ? -16.269 0.275 -1.289 1.00 96.62 83 GLU A N 1
ATOM 597 C CA . GLU A 1 83 ? -17.681 -0.089 -1.105 1.00 96.62 83 GLU A CA 1
ATOM 598 C C . GLU A 1 83 ? -18.080 -0.184 0.377 1.00 96.62 83 GLU A C 1
ATOM 600 O O . GLU A 1 83 ? -19.223 0.109 0.729 1.00 96.62 83 GLU A O 1
ATOM 605 N N . SER A 1 84 ? -17.152 -0.555 1.267 1.00 95.00 84 SER A N 1
ATOM 606 C CA . SER A 1 84 ? -17.395 -0.573 2.713 1.00 95.00 84 SER A CA 1
ATOM 607 C C . SER A 1 84 ? -17.299 0.809 3.374 1.00 95.00 84 SER A C 1
ATOM 609 O O . SER A 1 84 ? -17.450 0.902 4.592 1.00 95.00 84 SER A O 1
ATOM 611 N N . GLY A 1 85 ? -16.978 1.869 2.623 1.00 95.62 85 GLY A N 1
ATOM 612 C CA . GLY A 1 85 ? -16.753 3.220 3.146 1.00 95.62 85 GLY A CA 1
ATOM 613 C C . GLY A 1 85 ? -15.494 3.355 4.010 1.00 95.62 85 GLY A C 1
ATOM 614 O O . GLY A 1 85 ? -15.373 4.305 4.782 1.00 95.62 85 GLY A O 1
ATOM 615 N N . ALA A 1 86 ? -14.566 2.395 3.924 1.00 95.88 86 ALA A N 1
ATOM 616 C CA . ALA A 1 86 ? -13.340 2.390 4.720 1.00 95.88 86 ALA A CA 1
ATOM 617 C C . ALA A 1 86 ? -12.176 3.106 4.017 1.00 95.88 86 ALA A C 1
ATOM 619 O O . ALA A 1 86 ? -11.188 3.445 4.672 1.00 95.88 86 ALA 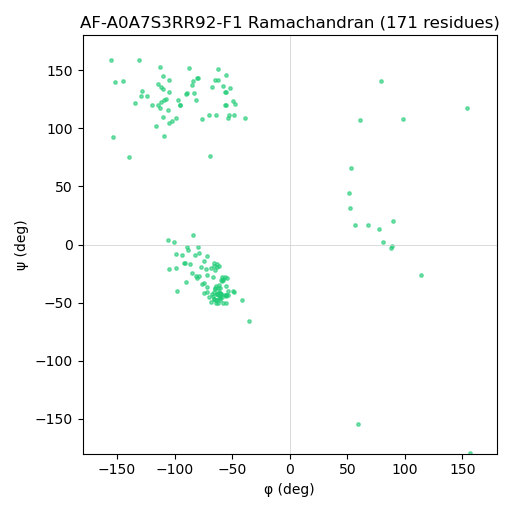A O 1
ATOM 620 N N . LEU A 1 87 ? -12.271 3.348 2.705 1.00 97.25 87 LEU A N 1
ATOM 621 C CA . LEU A 1 87 ? -11.277 4.118 1.962 1.00 97.25 87 LEU A CA 1
ATOM 622 C C . LEU A 1 87 ? -11.354 5.600 2.357 1.00 97.25 87 LEU A C 1
ATOM 624 O O . LEU A 1 87 ? -12.311 6.297 2.040 1.00 97.25 87 LEU A O 1
ATOM 628 N N . LEU A 1 88 ? -10.319 6.089 3.038 1.00 97.12 88 LEU A N 1
ATOM 629 C CA . LEU A 1 88 ? -10.186 7.501 3.409 1.00 97.12 88 LEU A CA 1
ATOM 630 C C . LEU A 1 88 ? -9.654 8.347 2.250 1.00 97.12 88 LEU A C 1
ATOM 632 O O . LEU A 1 88 ? -9.911 9.547 2.189 1.00 97.12 88 LEU A O 1
ATOM 636 N N . GLY A 1 89 ? -8.894 7.733 1.342 1.00 97.06 89 GLY A N 1
ATOM 637 C CA . GLY A 1 89 ? -8.417 8.386 0.132 1.00 97.06 89 GLY A CA 1
ATOM 638 C C . GLY A 1 89 ? -7.168 7.747 -0.461 1.00 97.06 89 GLY A C 1
ATOM 639 O O . GLY A 1 89 ? -6.623 6.767 0.054 1.00 97.06 89 GLY A O 1
ATOM 640 N N . VAL A 1 90 ? -6.709 8.348 -1.557 1.00 97.50 90 VAL A N 1
ATOM 641 C CA . VAL A 1 90 ? -5.471 7.994 -2.255 1.00 97.50 90 VAL A CA 1
ATOM 642 C C . VAL A 1 90 ? -4.460 9.113 -2.032 1.00 97.50 90 VAL A C 1
ATOM 644 O O . VAL A 1 90 ? -4.741 10.277 -2.311 1.00 97.50 90 VAL A O 1
ATOM 647 N N . VAL A 1 91 ? -3.289 8.764 -1.509 1.00 96.50 91 VAL A N 1
ATOM 648 C CA . VAL A 1 91 ? -2.243 9.714 -1.119 1.00 96.50 91 VAL A CA 1
ATOM 649 C C . VAL A 1 91 ? -1.087 9.629 -2.116 1.00 96.50 91 VAL A C 1
ATOM 651 O O . VAL A 1 91 ? -0.556 8.537 -2.319 1.00 96.50 91 VAL A O 1
ATOM 654 N N . PRO A 1 92 ? -0.654 10.736 -2.741 1.00 96.69 92 PRO A N 1
ATOM 655 C CA . PRO A 1 92 ? 0.508 10.713 -3.622 1.00 96.69 92 PRO A CA 1
ATOM 656 C C . PRO A 1 92 ? 1.794 10.453 -2.826 1.00 96.69 92 PRO A C 1
ATOM 658 O O . PRO A 1 92 ? 2.032 11.076 -1.792 1.00 96.69 92 PRO A O 1
ATOM 661 N N . LEU A 1 93 ? 2.659 9.575 -3.338 1.00 96.25 93 LEU A N 1
ATOM 662 C CA . LEU A 1 93 ? 3.956 9.257 -2.728 1.00 96.25 93 LEU A CA 1
ATOM 663 C C . LEU A 1 93 ? 5.094 10.164 -3.205 1.00 96.25 93 LEU A C 1
ATOM 665 O O . LEU A 1 93 ? 6.207 10.038 -2.703 1.00 96.25 93 LEU A O 1
ATOM 669 N N . ALA A 1 94 ? 4.838 11.098 -4.127 1.00 94.31 94 ALA A N 1
ATOM 670 C CA . ALA A 1 94 ? 5.846 12.039 -4.626 1.00 94.31 94 ALA A CA 1
ATOM 671 C C . ALA A 1 94 ? 6.646 12.759 -3.514 1.00 94.31 94 ALA A C 1
ATOM 673 O O . ALA A 1 94 ? 7.870 12.832 -3.642 1.00 94.31 94 ALA A O 1
ATOM 674 N N . PRO A 1 95 ? 6.040 13.197 -2.387 1.00 93.94 95 PRO A N 1
ATOM 675 C CA . PRO A 1 95 ? 6.794 13.797 -1.280 1.00 93.94 95 PRO A CA 1
ATOM 676 C C . PRO A 1 95 ? 7.810 12.858 -0.607 1.00 93.94 95 PRO A C 1
ATOM 678 O O . PRO A 1 95 ? 8.693 13.327 0.106 1.00 93.94 95 PRO A O 1
ATOM 681 N N . LEU A 1 96 ? 7.706 11.540 -0.813 1.00 87.94 96 LEU A N 1
ATOM 682 C CA . LEU A 1 96 ? 8.633 10.552 -0.256 1.00 87.94 96 LEU A CA 1
ATOM 683 C C . LEU A 1 96 ? 9.849 10.284 -1.148 1.00 87.94 96 LEU A C 1
ATOM 685 O O . LEU A 1 96 ? 10.736 9.550 -0.716 1.00 87.94 96 LEU A O 1
ATOM 689 N N . LEU A 1 97 ? 9.930 10.855 -2.357 1.00 88.00 97 LEU A N 1
ATOM 690 C CA . LEU A 1 97 ? 11.012 10.552 -3.300 1.00 88.00 97 LEU A CA 1
ATOM 691 C C . LEU A 1 97 ? 12.402 10.843 -2.714 1.00 88.00 97 LEU A C 1
ATOM 693 O O . LEU A 1 97 ? 13.267 9.970 -2.731 1.00 88.00 97 LEU A O 1
ATOM 697 N N . GLU A 1 98 ? 12.619 12.034 -2.149 1.00 89.19 98 GLU A N 1
ATOM 698 C CA . GLU A 1 98 ? 13.918 12.390 -1.561 1.00 89.19 98 GLU A CA 1
ATOM 699 C C . GLU A 1 98 ? 14.291 11.474 -0.370 1.00 89.19 98 GLU A C 1
ATOM 701 O O . GLU A 1 98 ? 15.391 10.905 -0.386 1.00 89.19 98 GLU A O 1
ATOM 706 N N . PRO A 1 99 ? 13.413 11.248 0.633 1.00 89.12 99 PRO A N 1
ATOM 707 C CA . PRO A 1 99 ? 13.671 10.259 1.679 1.00 89.12 99 PRO A CA 1
ATOM 708 C C . PRO A 1 99 ? 13.963 8.852 1.140 1.00 89.12 99 PRO A C 1
ATOM 710 O O . PRO A 1 99 ? 14.905 8.206 1.603 1.00 89.12 99 PRO A O 1
ATOM 713 N N . LEU A 1 100 ? 13.197 8.374 0.153 1.00 86.12 100 LEU A N 1
ATOM 714 C CA . LEU A 1 100 ? 13.403 7.058 -0.453 1.00 86.12 100 LEU A CA 1
ATOM 715 C C . LEU A 1 100 ? 14.788 6.967 -1.092 1.00 86.12 100 LEU A C 1
ATOM 717 O O . LEU A 1 100 ? 15.516 6.035 -0.776 1.00 86.12 100 LEU A O 1
ATOM 721 N N . CYS A 1 101 ? 15.210 7.960 -1.879 1.00 85.00 101 CYS A N 1
ATOM 722 C CA . CYS A 1 101 ? 16.554 8.001 -2.461 1.00 85.00 101 CYS A CA 1
ATOM 723 C C . CYS A 1 101 ? 17.664 7.843 -1.414 1.00 85.00 101 CYS A C 1
ATOM 725 O O . CYS A 1 101 ? 18.639 7.132 -1.656 1.00 85.00 101 CYS A O 1
ATOM 727 N N . ARG A 1 102 ? 17.508 8.473 -0.244 1.00 88.94 102 ARG A N 1
ATOM 728 C CA . ARG A 1 102 ? 18.489 8.411 0.847 1.00 88.94 102 ARG A CA 1
ATOM 729 C C . ARG A 1 102 ? 18.521 7.044 1.531 1.00 88.94 102 ARG A C 1
ATOM 731 O O . ARG A 1 102 ? 19.596 6.556 1.866 1.00 88.94 102 ARG A O 1
ATOM 738 N N . HIS A 1 103 ? 17.358 6.437 1.759 1.00 88.69 103 HIS A N 1
ATOM 739 C CA . HIS A 1 103 ? 17.230 5.241 2.598 1.00 88.69 103 HIS A CA 1
ATOM 740 C C . HIS A 1 103 ? 17.162 3.922 1.817 1.00 88.69 103 HIS A C 1
ATOM 742 O O . HIS A 1 103 ? 17.449 2.871 2.387 1.00 88.69 103 HIS A O 1
ATOM 748 N N . SER A 1 104 ? 16.809 3.951 0.529 1.00 90.19 104 SER A N 1
ATOM 749 C CA . SER A 1 104 ? 16.665 2.757 -0.314 1.00 90.19 104 SER A CA 1
ATOM 750 C C . SER A 1 104 ? 17.941 2.381 -1.070 1.00 90.19 104 SER A C 1
ATOM 752 O O . SER A 1 104 ? 18.061 1.240 -1.511 1.00 90.19 104 SER A O 1
ATOM 754 N N . ALA A 1 105 ? 18.915 3.295 -1.164 1.00 87.50 105 ALA A N 1
ATOM 755 C CA . ALA A 1 105 ? 20.207 3.070 -1.813 1.00 87.50 105 ALA A CA 1
ATOM 756 C C . ALA A 1 105 ? 20.939 1.769 -1.402 1.00 87.50 105 ALA A C 1
ATOM 758 O O . ALA A 1 105 ? 21.480 1.113 -2.290 1.00 87.50 105 ALA A O 1
ATOM 759 N N . PRO A 1 106 ? 20.959 1.338 -0.120 1.00 92.38 106 PRO A N 1
ATOM 760 C CA . PRO A 1 106 ? 21.619 0.086 0.260 1.00 92.38 106 PRO A CA 1
ATOM 761 C C . PRO A 1 106 ? 20.798 -1.176 -0.056 1.00 92.38 106 PRO A C 1
ATOM 763 O O . PRO A 1 106 ? 21.286 -2.289 0.135 1.00 92.38 106 PRO A O 1
ATOM 766 N N . LEU A 1 107 ? 19.540 -1.041 -0.483 1.00 91.56 107 LEU A N 1
ATOM 767 C CA . LEU A 1 107 ? 18.660 -2.171 -0.769 1.00 91.56 107 LEU A CA 1
ATOM 768 C C . LEU A 1 107 ? 18.840 -2.644 -2.215 1.00 91.56 107 LEU A C 1
ATOM 770 O O . LEU A 1 107 ? 19.143 -1.857 -3.108 1.00 91.56 107 LEU A O 1
ATOM 774 N N . ALA A 1 108 ? 18.588 -3.930 -2.472 1.00 90.75 108 ALA A N 1
ATOM 775 C CA . ALA A 1 108 ? 18.594 -4.448 -3.839 1.00 90.75 108 ALA A CA 1
ATOM 776 C C . ALA A 1 108 ? 17.504 -3.766 -4.704 1.00 90.75 108 ALA A C 1
ATOM 778 O O . ALA A 1 108 ? 16.457 -3.378 -4.169 1.00 90.75 108 ALA A O 1
ATOM 779 N N . PRO A 1 109 ? 17.694 -3.636 -6.032 1.00 89.75 109 PRO A N 1
ATOM 780 C CA . PRO A 1 109 ? 16.738 -2.947 -6.911 1.00 89.75 109 PRO A CA 1
ATOM 781 C C . PRO A 1 109 ? 15.318 -3.529 -6.885 1.00 89.75 109 PRO A C 1
ATOM 783 O O . PRO A 1 109 ? 14.343 -2.803 -7.028 1.00 89.75 109 PRO A O 1
ATOM 786 N N . ASN A 1 110 ? 15.193 -4.835 -6.642 1.00 88.25 110 ASN A N 1
ATOM 787 C CA . ASN A 1 110 ? 13.915 -5.547 -6.565 1.00 88.25 110 ASN A CA 1
ATOM 788 C C . ASN A 1 110 ? 13.230 -5.466 -5.188 1.00 88.25 110 ASN A C 1
ATOM 790 O O . ASN A 1 110 ? 12.264 -6.185 -4.935 1.00 88.25 110 ASN A O 1
ATOM 794 N N . ARG A 1 111 ? 13.740 -4.648 -4.260 1.00 90.75 111 ARG A N 1
ATOM 795 C CA . ARG A 1 111 ? 13.083 -4.393 -2.974 1.00 90.75 111 ARG A CA 1
ATOM 796 C C . ARG A 1 111 ? 12.038 -3.301 -3.140 1.00 90.75 111 ARG A C 1
ATOM 798 O O . ARG A 1 111 ? 12.304 -2.291 -3.784 1.00 90.75 111 ARG A O 1
ATOM 805 N N . THR A 1 112 ? 10.904 -3.465 -2.465 1.00 92.31 112 THR A N 1
ATOM 806 C CA . THR A 1 112 ? 9.761 -2.546 -2.509 1.00 92.31 112 THR A CA 1
ATOM 807 C C . THR A 1 112 ? 10.125 -1.052 -2.488 1.00 92.31 112 THR A C 1
ATOM 809 O O . THR A 1 112 ? 9.641 -0.335 -3.364 1.00 92.31 112 THR A O 1
ATOM 812 N N . PRO A 1 113 ? 11.010 -0.549 -1.597 1.00 92.69 113 PRO A N 1
ATOM 813 C CA . PRO A 1 113 ? 11.356 0.874 -1.607 1.00 92.69 113 PRO A CA 1
ATOM 814 C C . PRO A 1 113 ? 11.995 1.344 -2.921 1.00 92.69 113 PRO A C 1
ATOM 816 O O . PRO A 1 113 ? 11.699 2.442 -3.381 1.00 92.69 113 PRO A O 1
ATOM 819 N N . ASN A 1 114 ? 12.829 0.511 -3.551 1.00 93.69 114 ASN A N 1
ATOM 820 C CA . ASN A 1 114 ? 13.443 0.826 -4.841 1.00 93.69 114 ASN A CA 1
ATOM 821 C C . ASN A 1 114 ? 12.447 0.719 -6.000 1.00 93.69 114 ASN A C 1
ATOM 823 O O . ASN A 1 114 ? 12.517 1.528 -6.917 1.00 93.69 114 ASN A O 1
ATOM 827 N N . ILE A 1 115 ? 11.478 -0.198 -5.933 1.00 94.25 115 ILE A N 1
ATOM 828 C CA . ILE A 1 115 ? 10.397 -0.298 -6.929 1.00 94.25 115 ILE A CA 1
ATOM 829 C C . ILE A 1 115 ? 9.522 0.966 -6.908 1.00 94.25 115 ILE A C 1
ATOM 831 O O . ILE A 1 115 ? 9.272 1.563 -7.955 1.00 94.25 115 ILE A O 1
ATOM 835 N N . ILE A 1 116 ? 9.103 1.410 -5.716 1.00 95.06 116 ILE A N 1
ATOM 836 C CA . ILE A 1 116 ? 8.343 2.658 -5.530 1.00 95.06 116 ILE A CA 1
ATOM 837 C C . ILE A 1 116 ? 9.173 3.858 -6.002 1.00 95.06 116 ILE A C 1
ATOM 839 O O . ILE A 1 116 ? 8.675 4.693 -6.754 1.00 95.06 116 ILE A O 1
ATOM 843 N N . LYS A 1 117 ? 10.455 3.926 -5.618 1.00 94.62 117 LYS A N 1
ATOM 844 C CA . LYS A 1 117 ? 11.374 4.978 -6.071 1.00 94.62 117 LYS A CA 1
ATOM 845 C C . LYS A 1 117 ? 11.434 5.052 -7.601 1.00 94.62 117 LYS A C 1
ATOM 847 O O . LYS A 1 117 ? 11.228 6.129 -8.147 1.00 94.62 117 LYS A O 1
ATOM 852 N N . SER A 1 118 ? 11.647 3.931 -8.293 1.00 93.19 118 SER A N 1
ATOM 853 C CA . SER A 1 118 ? 11.708 3.908 -9.761 1.00 93.19 118 SER A CA 1
ATOM 854 C C . SER A 1 118 ? 10.403 4.367 -10.414 1.00 93.19 118 SER A C 1
ATOM 856 O O . SER A 1 118 ? 10.437 5.041 -11.441 1.00 93.19 118 SER A O 1
ATOM 858 N N . ALA A 1 119 ? 9.250 4.055 -9.817 1.00 94.31 119 ALA A N 1
ATOM 859 C CA . ALA A 1 119 ? 7.965 4.550 -10.303 1.00 94.31 119 ALA A CA 1
ATOM 860 C C . ALA A 1 119 ? 7.834 6.074 -10.163 1.00 94.31 119 ALA A C 1
ATOM 862 O O . ALA A 1 119 ? 7.343 6.740 -11.073 1.00 94.31 119 ALA A O 1
ATOM 863 N N . LEU A 1 120 ? 8.296 6.628 -9.040 1.00 94.00 120 LEU A N 1
ATOM 864 C CA . LEU A 1 120 ? 8.303 8.070 -8.794 1.00 94.00 120 LEU A CA 1
ATOM 865 C C . LEU A 1 120 ? 9.280 8.807 -9.719 1.00 94.00 120 LEU A C 1
ATOM 867 O O . LEU A 1 120 ? 8.916 9.839 -10.274 1.00 94.00 120 LEU A O 1
ATOM 871 N N . GLU A 1 121 ? 10.480 8.264 -9.937 1.00 92.25 121 GLU A N 1
ATOM 872 C CA . GLU A 1 121 ? 11.454 8.805 -10.896 1.00 92.25 121 GLU A CA 1
ATOM 873 C C . GLU A 1 121 ? 10.884 8.801 -12.320 1.00 92.25 121 GLU A C 1
ATOM 875 O O . GLU A 1 121 ? 10.961 9.811 -13.014 1.00 92.25 121 GLU A O 1
ATOM 880 N N . ARG A 1 122 ? 10.229 7.705 -12.728 1.00 91.00 122 ARG A N 1
ATOM 881 C CA . ARG A 1 122 ? 9.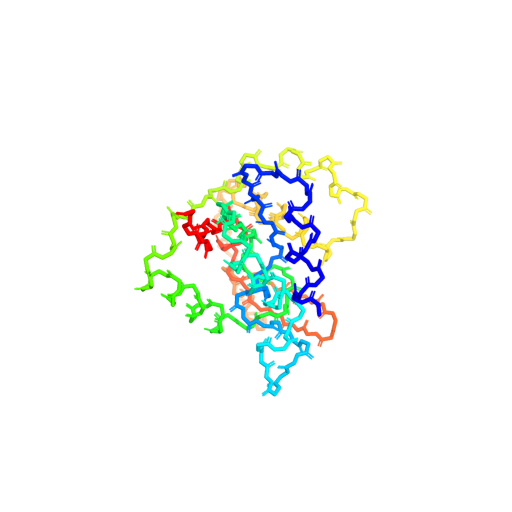539 7.609 -14.023 1.00 91.00 122 ARG A CA 1
ATOM 882 C C . ARG A 1 122 ? 8.422 8.642 -14.165 1.00 91.00 122 ARG A C 1
ATOM 884 O O . ARG A 1 122 ? 8.277 9.217 -15.235 1.00 91.00 122 ARG A O 1
ATOM 891 N N . ALA A 1 123 ? 7.634 8.872 -13.116 1.00 89.38 123 ALA A N 1
ATOM 892 C CA . ALA A 1 123 ? 6.544 9.848 -13.141 1.00 89.38 123 ALA A CA 1
ATOM 893 C C . ALA A 1 123 ? 7.036 11.308 -13.141 1.00 89.38 123 ALA A C 1
ATOM 895 O O . ALA A 1 123 ? 6.323 12.188 -13.613 1.00 89.38 123 ALA A O 1
ATOM 896 N N . ALA A 1 124 ? 8.232 11.564 -12.602 1.00 86.88 124 ALA A N 1
ATOM 897 C CA . ALA A 1 124 ? 8.862 12.882 -12.588 1.00 86.88 124 ALA A CA 1
ATOM 898 C C . ALA A 1 124 ? 9.679 13.180 -13.857 1.00 86.88 124 ALA A C 1
ATOM 900 O O . ALA A 1 124 ? 10.015 14.340 -14.104 1.00 86.88 124 ALA A O 1
ATOM 901 N N . ALA A 1 125 ? 10.023 12.154 -14.640 1.00 83.31 125 ALA A N 1
ATOM 902 C CA . ALA A 1 125 ? 10.758 12.321 -15.883 1.00 83.31 125 ALA A CA 1
ATOM 903 C C . ALA A 1 125 ? 9.942 13.158 -16.889 1.00 83.31 125 ALA A C 1
ATOM 905 O O . ALA A 1 125 ? 8.720 12.996 -16.979 1.00 83.31 125 ALA A O 1
ATOM 906 N N . PRO A 1 126 ? 10.589 14.048 -17.664 1.00 75.50 126 PRO A N 1
ATOM 907 C CA . PRO A 1 126 ? 9.932 14.715 -18.780 1.00 75.50 126 PRO A CA 1
ATOM 908 C C . PRO A 1 126 ? 9.345 13.668 -19.737 1.00 75.50 126 PRO A C 1
ATOM 910 O O . PRO A 1 126 ? 9.967 12.616 -19.911 1.00 75.50 126 PRO A O 1
ATOM 913 N N . PRO A 1 127 ? 8.193 13.928 -20.382 1.00 68.12 127 PRO A N 1
ATOM 914 C CA . PRO A 1 127 ? 7.733 13.067 -21.462 1.00 68.12 127 PRO A CA 1
ATOM 915 C C . PRO A 1 127 ? 8.849 12.986 -22.507 1.00 68.12 127 PRO A C 1
ATOM 917 O O . PRO A 1 127 ? 9.290 14.016 -23.021 1.00 68.12 127 PRO A O 1
ATOM 920 N N . GLU A 1 128 ? 9.352 11.777 -22.762 1.00 61.50 128 GLU A N 1
ATOM 921 C CA . GLU A 1 128 ? 10.329 11.559 -23.823 1.00 61.50 128 GLU A CA 1
ATOM 922 C C . GLU A 1 128 ? 9.724 12.085 -25.131 1.00 61.50 128 GLU A C 1
ATOM 924 O O . GLU A 1 128 ? 8.559 11.814 -25.440 1.00 61.50 128 GLU A O 1
ATOM 929 N N . ALA A 1 129 ? 10.487 12.897 -25.870 1.00 45.31 129 ALA A N 1
ATOM 930 C CA . ALA A 1 129 ? 10.114 13.256 -27.229 1.00 45.31 129 ALA A CA 1
ATOM 931 C C . ALA A 1 129 ? 9.945 11.941 -27.995 1.00 45.31 129 ALA A C 1
ATOM 933 O O . ALA A 1 129 ? 10.876 11.141 -28.021 1.00 45.31 129 ALA A O 1
ATOM 934 N N . ALA A 1 130 ? 8.744 11.696 -28.519 1.00 44.41 130 ALA A N 1
ATOM 935 C CA . ALA A 1 130 ? 8.421 10.471 -29.231 1.00 44.41 130 ALA A CA 1
ATOM 936 C C . ALA A 1 130 ? 9.446 10.253 -30.350 1.00 44.41 130 ALA A C 1
ATOM 938 O O . ALA A 1 130 ? 9.471 11.003 -31.324 1.00 44.41 130 ALA A O 1
ATOM 939 N N . ASP A 1 131 ? 10.311 9.259 -30.174 1.00 43.72 131 ASP A N 1
ATOM 940 C CA . ASP A 1 131 ? 11.177 8.778 -31.236 1.00 43.72 131 ASP A CA 1
ATOM 941 C C . ASP A 1 131 ? 10.286 7.937 -32.159 1.00 43.72 131 ASP A C 1
ATOM 943 O O . ASP A 1 131 ? 9.786 6.875 -31.772 1.00 43.72 131 ASP A O 1
ATOM 947 N N . GLU A 1 132 ? 9.989 8.470 -33.345 1.00 43.06 132 GLU A N 1
ATOM 948 C CA . GLU A 1 132 ? 9.325 7.755 -34.437 1.00 43.06 132 GLU A CA 1
ATOM 949 C C . GLU A 1 132 ? 10.299 6.694 -34.978 1.00 43.06 132 GLU A C 1
ATOM 951 O O . GLU A 1 132 ? 10.959 6.876 -35.996 1.00 43.06 132 GLU A O 1
ATOM 956 N N . GLY A 1 133 ? 10.450 5.598 -34.233 1.00 41.66 133 GLY A N 1
ATOM 957 C CA . GLY A 1 133 ? 11.274 4.451 -34.596 1.00 41.66 133 GLY A CA 1
ATOM 958 C C . GLY A 1 133 ? 10.412 3.277 -35.045 1.00 41.66 133 GLY A C 1
ATOM 959 O O . GLY A 1 133 ? 9.798 2.597 -34.223 1.00 41.66 133 GLY A O 1
ATOM 960 N N . ASP A 1 134 ? 10.377 3.046 -36.353 1.00 44.25 134 ASP A N 1
ATOM 961 C CA . ASP A 1 134 ? 9.701 1.927 -37.003 1.00 44.25 134 ASP A CA 1
ATOM 962 C C . ASP A 1 134 ? 10.198 0.547 -36.516 1.00 44.25 134 ASP A C 1
ATOM 964 O O . ASP A 1 134 ? 11.396 0.274 -36.499 1.00 44.25 134 ASP A O 1
ATOM 968 N N . GLY A 1 135 ? 9.256 -0.371 -36.265 1.00 40.19 135 GLY A N 1
ATOM 969 C CA . GLY A 1 135 ? 9.409 -1.778 -36.667 1.00 40.19 135 GLY A CA 1
ATOM 970 C C . GLY A 1 135 ? 9.895 -2.818 -35.643 1.00 40.19 135 GLY A C 1
ATOM 971 O O . GLY A 1 135 ? 11.079 -2.961 -35.376 1.00 40.19 135 GLY A O 1
ATOM 972 N N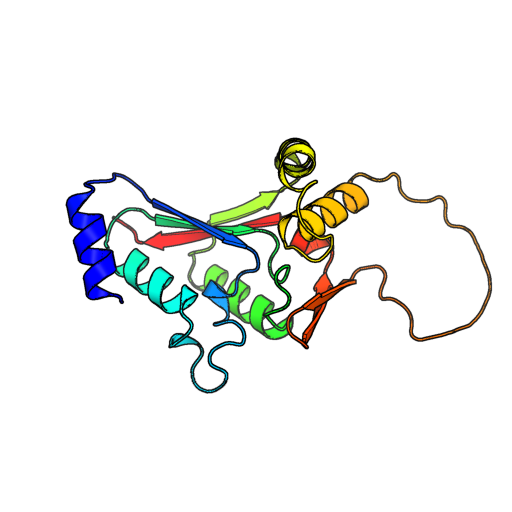 . GLU A 1 136 ? 8.938 -3.660 -35.231 1.00 43.16 136 GLU A N 1
ATOM 973 C CA . GLU A 1 136 ? 9.033 -5.129 -35.095 1.00 43.16 136 GLU A CA 1
ATOM 974 C C . GLU A 1 136 ? 10.064 -5.769 -34.134 1.00 43.16 136 GLU A C 1
ATOM 976 O O . GLU A 1 136 ? 11.230 -5.971 -34.462 1.00 43.16 136 GLU A O 1
ATOM 981 N N . GLY A 1 137 ? 9.571 -6.316 -33.008 1.00 37.88 137 GLY A N 1
ATOM 982 C CA . GLY A 1 137 ? 10.225 -7.461 -32.357 1.00 37.88 137 GLY A CA 1
ATOM 983 C C . GLY A 1 137 ? 10.004 -7.632 -30.850 1.00 37.88 137 GLY A C 1
ATOM 984 O O . GLY A 1 137 ? 10.518 -6.867 -30.043 1.00 37.88 137 GLY A O 1
ATOM 985 N N . SER A 1 138 ? 9.381 -8.757 -30.480 1.00 38.88 138 SE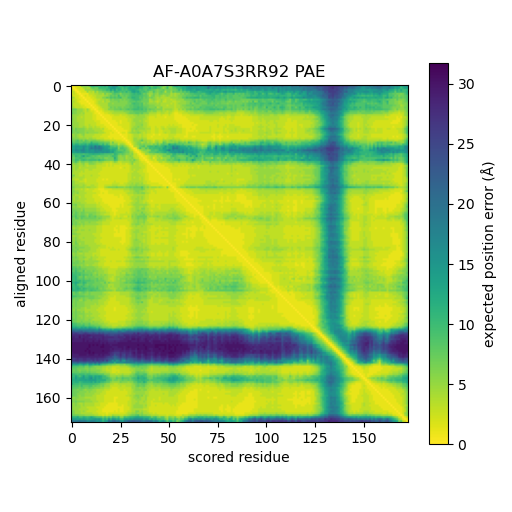R A N 1
ATOM 986 C CA . SER A 1 138 ? 9.259 -9.346 -29.129 1.00 38.88 138 SER A CA 1
ATOM 987 C C . SER A 1 138 ? 8.202 -8.736 -28.194 1.00 38.88 138 SER A C 1
ATOM 989 O O . SER A 1 138 ? 7.941 -7.541 -28.211 1.00 38.88 138 SER A O 1
ATOM 991 N N . GLY A 1 139 ? 7.525 -9.607 -27.431 1.00 41.56 139 GLY A N 1
ATOM 992 C CA . GLY A 1 139 ? 6.292 -9.334 -26.682 1.00 41.56 139 GLY A CA 1
ATOM 993 C C . GLY A 1 139 ? 6.260 -7.959 -26.023 1.00 41.56 139 GLY A C 1
ATOM 994 O O . GLY A 1 139 ? 6.983 -7.720 -25.061 1.00 41.56 139 GLY A O 1
ATOM 995 N N . ALA A 1 140 ? 5.415 -7.078 -26.569 1.00 39.72 140 ALA A N 1
ATOM 996 C CA . ALA A 1 140 ? 5.372 -5.664 -26.231 1.00 39.72 140 ALA A CA 1
ATOM 997 C C . ALA A 1 140 ? 5.359 -5.463 -24.712 1.00 39.72 140 ALA A C 1
ATOM 999 O O . ALA A 1 140 ? 4.380 -5.798 -24.033 1.00 39.72 140 ALA A O 1
ATOM 1000 N N . ALA A 1 141 ? 6.457 -4.918 -24.184 1.00 48.38 141 ALA A N 1
ATOM 1001 C CA . ALA A 1 141 ? 6.493 -4.377 -22.841 1.00 48.38 141 ALA A CA 1
ATOM 1002 C C . ALA A 1 141 ? 5.329 -3.390 -22.742 1.00 48.38 141 ALA A C 1
ATOM 1004 O O . ALA A 1 141 ? 5.305 -2.385 -23.447 1.00 48.38 141 ALA A O 1
ATOM 1005 N N . ARG A 1 142 ? 4.310 -3.715 -21.939 1.00 56.28 142 ARG A N 1
ATOM 1006 C CA . ARG A 1 142 ? 3.174 -2.813 -21.740 1.00 56.28 142 ARG A CA 1
ATOM 1007 C C . ARG A 1 142 ? 3.739 -1.557 -21.070 1.00 56.28 142 ARG A C 1
ATOM 1009 O O . ARG A 1 142 ? 4.150 -1.674 -19.915 1.00 56.28 142 ARG A O 1
ATOM 1016 N N . PRO A 1 143 ? 3.781 -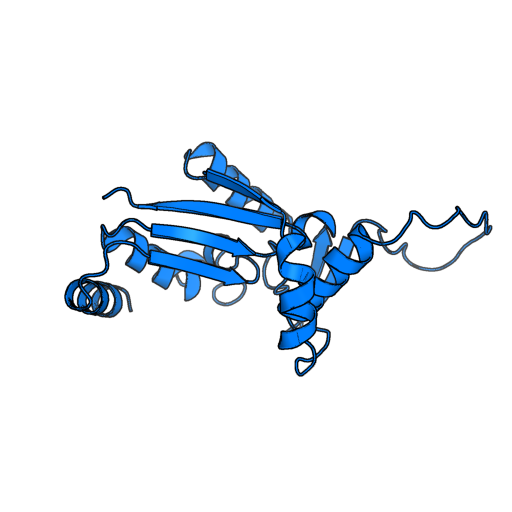0.391 -21.743 1.00 67.75 143 PRO A N 1
ATOM 1017 C CA . PRO A 1 143 ? 4.499 0.792 -21.249 1.00 67.75 143 PRO A CA 1
ATOM 1018 C C . PRO A 1 143 ? 3.953 1.304 -19.904 1.00 67.75 143 PRO A C 1
ATOM 1020 O O . PRO A 1 143 ? 4.655 1.999 -19.162 1.00 67.75 143 PRO A O 1
ATOM 1023 N N . ASP A 1 144 ? 2.730 0.887 -19.569 1.00 85.94 144 ASP A N 1
ATOM 1024 C CA . ASP A 1 144 ? 2.008 1.245 -18.351 1.00 85.94 144 ASP A CA 1
ATOM 1025 C C . ASP A 1 144 ? 2.184 0.248 -17.196 1.00 85.94 144 ASP A C 1
ATOM 1027 O O . ASP A 1 144 ? 1.757 0.539 -16.077 1.00 85.94 144 ASP A O 1
ATOM 1031 N N . LEU A 1 145 ? 2.805 -0.917 -17.424 1.00 90.50 145 LEU A N 1
ATOM 1032 C CA . LEU A 1 145 ? 3.008 -1.934 -16.389 1.00 90.50 145 LEU A CA 1
ATOM 1033 C C . LEU A 1 145 ? 4.480 -2.055 -15.984 1.00 90.50 145 LEU A C 1
ATOM 1035 O O . LEU A 1 145 ? 5.381 -2.182 -16.809 1.00 90.50 145 LEU A O 1
ATOM 1039 N N . CYS A 1 146 ? 4.706 -2.095 -14.679 1.00 92.00 146 CYS A N 1
ATOM 1040 C CA . CYS A 1 146 ? 5.938 -2.523 -14.046 1.00 92.00 146 CYS A CA 1
ATOM 1041 C C . CYS A 1 146 ? 5.951 -4.051 -13.944 1.00 92.00 146 CYS A C 1
ATOM 1043 O O . CYS A 1 146 ? 4.987 -4.649 -13.463 1.00 92.00 146 CYS A O 1
ATOM 1045 N N . THR A 1 147 ? 7.041 -4.688 -14.372 1.00 92.31 147 THR A N 1
ATOM 1046 C CA . THR A 1 147 ? 7.248 -6.127 -14.160 1.00 92.31 147 THR A CA 1
ATOM 1047 C C . THR A 1 147 ? 8.083 -6.335 -12.903 1.00 92.31 147 THR A C 1
ATOM 1049 O O . THR A 1 147 ? 9.220 -5.875 -12.829 1.00 92.31 147 THR A O 1
ATOM 1052 N N . ILE A 1 148 ? 7.523 -7.043 -11.925 1.00 90.69 148 ILE A N 1
ATOM 1053 C CA . ILE A 1 148 ? 8.139 -7.313 -10.626 1.00 90.69 148 ILE A CA 1
ATOM 1054 C C . ILE A 1 148 ? 8.403 -8.813 -10.530 1.00 90.69 148 ILE A C 1
ATOM 1056 O O . ILE A 1 148 ? 7.474 -9.613 -10.600 1.00 90.69 148 ILE A O 1
ATOM 1060 N N . ASN A 1 149 ? 9.673 -9.185 -10.364 1.00 87.69 149 ASN A N 1
ATOM 1061 C CA . ASN A 1 149 ? 10.106 -10.574 -10.217 1.00 87.69 149 ASN A CA 1
ATOM 1062 C C . ASN A 1 149 ? 10.588 -10.813 -8.786 1.00 87.69 149 ASN A C 1
ATOM 1064 O O . ASN A 1 149 ? 11.644 -10.303 -8.390 1.00 87.69 149 ASN A O 1
ATOM 1068 N N . ARG A 1 150 ? 9.831 -11.587 -8.004 1.00 80.88 150 ARG A N 1
ATOM 1069 C CA . ARG A 1 150 ? 10.154 -11.840 -6.597 1.00 80.88 150 ARG A CA 1
ATOM 1070 C C . ARG A 1 150 ? 9.634 -13.197 -6.133 1.00 80.88 150 ARG A C 1
ATOM 1072 O O . ARG A 1 150 ? 8.542 -13.601 -6.499 1.00 80.88 150 ARG A O 1
ATOM 1079 N N . HIS A 1 151 ? 10.432 -13.910 -5.335 1.00 74.62 151 HIS A N 1
ATOM 1080 C CA . HIS A 1 151 ? 10.061 -15.202 -4.733 1.00 74.62 151 HIS A CA 1
ATOM 1081 C C . HIS A 1 151 ? 9.547 -16.263 -5.734 1.00 74.62 151 HIS A C 1
ATOM 1083 O O . HIS A 1 151 ? 8.730 -17.104 -5.383 1.00 74.62 151 HIS A O 1
ATOM 1089 N N . GLY A 1 152 ? 10.038 -16.239 -6.980 1.00 75.88 152 GLY A N 1
ATOM 1090 C CA . GLY A 1 152 ? 9.588 -17.150 -8.043 1.00 75.88 152 GLY A CA 1
ATOM 1091 C C . GLY A 1 152 ? 8.284 -16.733 -8.734 1.00 75.88 152 GLY A C 1
ATOM 1092 O O . GLY A 1 152 ? 7.846 -17.426 -9.646 1.00 75.88 152 GLY A O 1
ATOM 1093 N N . ASN A 1 153 ? 7.707 -15.593 -8.349 1.00 78.12 153 ASN A N 1
ATOM 1094 C CA . ASN A 1 153 ? 6.512 -15.012 -8.946 1.00 78.12 153 ASN A CA 1
ATOM 1095 C C . ASN A 1 153 ? 6.874 -13.814 -9.832 1.00 78.12 153 ASN A C 1
ATOM 1097 O O . ASN A 1 153 ? 7.741 -13.001 -9.493 1.00 78.12 153 ASN A O 1
ATOM 1101 N N . THR A 1 154 ? 6.167 -13.692 -10.955 1.00 86.69 154 THR A N 1
ATOM 1102 C CA . THR A 1 154 ? 6.208 -12.518 -11.830 1.00 86.69 154 THR A CA 1
ATOM 1103 C C . THR A 1 154 ? 4.856 -11.822 -11.772 1.00 86.69 154 THR A C 1
ATOM 1105 O O . THR A 1 154 ? 3.836 -12.394 -12.158 1.00 86.69 154 THR A O 1
ATOM 1108 N N . ALA A 1 155 ? 4.850 -10.579 -11.301 1.00 87.75 155 ALA A N 1
ATOM 1109 C CA . ALA A 1 155 ? 3.676 -9.720 -11.275 1.00 87.75 155 ALA A CA 1
ATOM 1110 C C . ALA A 1 155 ? 3.831 -8.577 -12.284 1.00 87.75 155 ALA A C 1
ATOM 1112 O O . ALA A 1 155 ? 4.921 -8.039 -12.473 1.00 87.75 155 ALA A O 1
ATOM 1113 N N . HIS A 1 156 ? 2.723 -8.178 -12.908 1.00 91.62 156 HIS A N 1
ATOM 1114 C CA . HIS A 1 156 ? 2.669 -7.017 -13.796 1.00 91.62 156 HIS A CA 1
ATOM 1115 C C . HIS A 1 156 ? 1.732 -5.976 -13.193 1.00 91.62 156 HIS A C 1
ATOM 1117 O O . HIS A 1 156 ? 0.517 -6.129 -13.276 1.00 91.62 156 HIS A O 1
ATOM 1123 N N . VAL A 1 157 ? 2.285 -4.939 -12.571 1.00 93.56 157 VAL A N 1
ATOM 1124 C CA . VAL A 1 157 ? 1.542 -3.959 -11.765 1.00 93.56 157 VAL A CA 1
ATOM 1125 C C . VAL A 1 157 ? 1.539 -2.604 -12.468 1.00 93.56 157 VAL A C 1
ATOM 1127 O O . VAL A 1 157 ? 2.589 -2.195 -12.953 1.00 93.56 157 VAL A O 1
ATOM 1130 N N . PRO A 1 158 ? 0.412 -1.875 -12.548 1.00 94.94 158 PRO A N 1
ATOM 1131 C CA . PRO A 1 158 ? 0.400 -0.542 -13.145 1.00 94.94 158 PRO A CA 1
ATOM 1132 C C . PRO A 1 158 ? 1.399 0.406 -12.475 1.00 94.94 158 PRO A C 1
ATOM 1134 O O . PRO A 1 158 ? 1.386 0.550 -11.254 1.00 94.94 158 PRO A O 1
ATOM 1137 N N . TRP A 1 159 ? 2.221 1.105 -13.264 1.00 94.69 159 TRP A N 1
ATOM 1138 C CA . TRP A 1 159 ? 3.183 2.085 -12.739 1.00 94.69 159 TRP A CA 1
ATOM 1139 C C . TRP A 1 159 ? 2.508 3.154 -11.874 1.00 94.69 159 TRP A C 1
ATOM 1141 O O . TRP A 1 159 ? 3.052 3.552 -10.849 1.00 94.69 159 TRP A O 1
ATOM 1151 N N . SER A 1 160 ? 1.291 3.564 -12.240 1.00 94.69 160 SER A N 1
ATOM 1152 C CA . SER A 1 160 ? 0.499 4.552 -11.500 1.00 94.69 160 SER A CA 1
ATOM 1153 C C . SER A 1 160 ? 0.068 4.098 -10.105 1.00 94.69 160 SER A C 1
ATOM 1155 O O . SER A 1 160 ? -0.225 4.935 -9.260 1.00 94.69 160 SER A O 1
ATOM 1157 N N . TRP A 1 161 ? 0.024 2.793 -9.829 1.00 96.31 161 TRP A N 1
ATOM 1158 C CA . TRP A 1 161 ? -0.273 2.301 -8.480 1.00 96.31 161 TRP A CA 1
ATOM 1159 C C . TRP A 1 161 ? 0.932 2.455 -7.561 1.00 96.31 161 TRP A C 1
ATOM 1161 O O . TRP A 1 161 ? 0.788 2.751 -6.381 1.00 96.31 161 TRP A O 1
ATOM 1171 N N . LEU A 1 162 ? 2.132 2.309 -8.116 1.00 96.25 162 LEU A N 1
ATOM 1172 C CA . LEU A 1 162 ? 3.392 2.365 -7.382 1.00 96.25 162 LEU A CA 1
ATOM 1173 C C . LEU A 1 162 ? 3.753 3.787 -6.919 1.00 96.25 162 LEU A C 1
ATOM 1175 O O . LEU A 1 162 ? 4.677 3.953 -6.128 1.00 96.25 162 LEU A O 1
ATOM 1179 N N . THR A 1 163 ? 3.027 4.808 -7.385 1.00 96.44 163 THR A N 1
ATOM 1180 C CA . THR A 1 163 ? 3.228 6.220 -7.027 1.00 96.44 163 THR A CA 1
ATOM 1181 C C . THR A 1 163 ? 2.238 6.732 -5.981 1.00 96.44 163 THR A C 1
ATOM 1183 O O . THR A 1 163 ? 2.286 7.911 -5.618 1.00 96.44 163 THR A O 1
ATOM 1186 N N . VAL A 1 164 ? 1.352 5.872 -5.472 1.00 97.69 164 VAL A N 1
ATOM 1187 C CA . VAL A 1 164 ? 0.320 6.241 -4.499 1.00 97.69 164 VAL A CA 1
ATOM 1188 C C . VAL A 1 164 ? 0.292 5.289 -3.305 1.00 97.69 164 VAL A C 1
ATOM 1190 O O . VAL A 1 164 ? 0.751 4.149 -3.373 1.00 97.69 164 VAL A O 1
ATOM 1193 N N . ALA A 1 165 ? -0.268 5.765 -2.199 1.00 97.75 165 ALA A N 1
ATOM 1194 C CA . ALA A 1 165 ? -0.726 4.940 -1.096 1.00 97.75 165 ALA A CA 1
ATOM 1195 C C . ALA A 1 165 ? -2.247 4.987 -0.974 1.00 97.75 165 ALA A C 1
ATOM 1197 O O . ALA A 1 165 ? -2.883 5.987 -1.308 1.00 97.75 165 ALA A O 1
ATOM 1198 N N . LEU A 1 166 ? -2.819 3.915 -0.442 1.00 98.00 166 LEU A N 1
ATOM 1199 C CA . LEU A 1 166 ? -4.218 3.858 -0.036 1.00 98.00 166 LEU A CA 1
ATOM 1200 C C . LEU A 1 166 ? -4.296 4.118 1.463 1.00 98.00 166 LEU A C 1
ATOM 1202 O O . LEU A 1 166 ? -3.656 3.406 2.234 1.00 98.00 166 LEU A O 1
ATOM 1206 N N . ALA A 1 167 ? -5.078 5.115 1.872 1.00 97.69 167 ALA A N 1
ATOM 1207 C CA . ALA A 1 167 ? -5.380 5.363 3.273 1.00 97.69 167 ALA A CA 1
ATOM 1208 C C . ALA A 1 167 ? -6.709 4.703 3.638 1.00 97.69 167 ALA A C 1
ATOM 1210 O O . ALA A 1 167 ? -7.743 5.011 3.049 1.00 97.69 167 ALA A O 1
ATOM 1211 N N . ILE A 1 168 ? -6.676 3.786 4.601 1.00 97.12 168 ILE A N 1
ATOM 1212 C CA . ILE A 1 168 ? -7.798 2.912 4.939 1.00 97.12 168 ILE A CA 1
ATOM 1213 C C . ILE A 1 168 ? -8.074 3.001 6.435 1.00 97.12 168 ILE A C 1
ATOM 1215 O O . ILE A 1 168 ? -7.173 2.869 7.262 1.00 97.12 168 ILE A O 1
ATOM 1219 N N . LYS A 1 169 ? -9.338 3.186 6.792 1.00 95.38 169 LYS A N 1
ATOM 1220 C CA . LYS A 1 169 ? -9.813 3.135 8.170 1.00 95.38 169 LYS A CA 1
ATOM 1221 C C . LYS A 1 169 ? -10.032 1.682 8.589 1.00 95.38 169 LYS A C 1
ATOM 1223 O O . LYS A 1 169 ? -10.771 0.960 7.925 1.00 95.38 169 LYS A O 1
ATOM 1228 N N . LEU A 1 170 ? -9.408 1.238 9.682 1.00 90.12 170 LEU A N 1
ATOM 1229 C CA . LEU A 1 170 ? -9.590 -0.133 10.185 1.00 90.12 170 LEU A CA 1
ATOM 1230 C C . LEU A 1 170 ? -10.602 -0.236 11.325 1.00 90.12 170 LEU A C 1
ATOM 1232 O O . LEU A 1 170 ? -11.370 -1.194 11.368 1.00 90.12 170 LEU A O 1
ATOM 1236 N N . SER A 1 171 ? -10.598 0.721 12.244 1.00 77.12 171 SER A N 1
ATOM 1237 C CA . SER A 1 171 ? -11.465 0.728 13.421 1.00 77.12 171 SER A CA 1
ATOM 1238 C C . SER A 1 171 ? -11.887 2.149 13.757 1.00 77.12 171 SER A C 1
ATOM 1240 O O . SER A 1 171 ? -11.089 3.085 13.678 1.00 77.12 171 SER A O 1
ATOM 1242 N N . ASP A 1 172 ? -13.147 2.281 14.155 1.00 62.22 172 ASP A N 1
ATOM 1243 C CA . ASP A 1 172 ? -13.616 3.393 14.972 1.00 62.22 172 ASP A CA 1
ATOM 124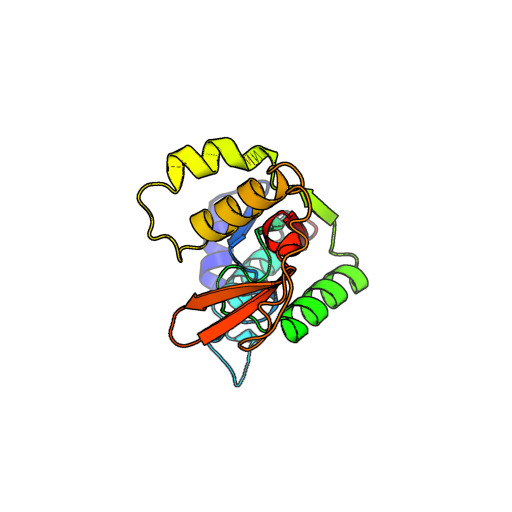4 C C . ASP A 1 172 ? -13.253 3.129 16.439 1.00 62.22 172 ASP A C 1
ATOM 1246 O O . ASP A 1 172 ? -13.257 1.971 16.872 1.00 62.22 172 ASP A O 1
ATOM 1250 N N . ALA A 1 173 ? -12.896 4.188 17.172 1.00 51.72 173 ALA A N 1
ATOM 1251 C CA . ALA A 1 173 ? -12.872 4.141 18.636 1.00 51.72 173 ALA A CA 1
ATOM 1252 C C . ALA A 1 173 ? -14.295 4.031 19.192 1.00 51.72 173 ALA A C 1
ATOM 1254 O O . ALA A 1 173 ? -15.189 4.709 18.637 1.00 51.72 173 ALA A O 1
#

Secondary structure (DSSP, 8-state):
-HHHHHHHHHHHT-S-EEEEEESSHHHH-TTTTTT-GGGSHHHHHHHHHHHT-S-EEEEEESTTTTS-S-HHHHHHHHHHHHHTT-EEEEEE-GGGHHHHHHHHTTS-TTSHHHHHHHHHHHHHSPPPP--------SS---TTEEEEEETTEEEEEETTTTTEEEEEEEE--

Nearest PDB structures (foldseek):
  2cck-assembly1_B  TM=2.481E-01  e=9.164E+00  Staphylococcus aureus